Protein AF-A0AA41NJP8-F1 (afdb_monomer_lite)

Foldseek 3Di:
DLVQCVDPPPVSVVVVVVVLVVLVPDPCSCVVCVVVCVVNVVSVVVVPDDDPVVVVVVVVPPDDPPCPDDPDDDDDVVVVVVVVVVVVVVVVVVD

InterPro domains:
  IPR011989 Armadillo-like helical [G3DSA:1.25.10.10] (1-82)
  IPR016024 Armadillo-type fold [SSF48371] (1-65)

pLDDT: mean 74.57, std 17.21, range [37.06, 92.19]

Sequence (95 aa):
MLQRTQDQDENAALEACELWHTLAEQSICKDMLMMHLPKLIPVLVKNMKYLDTDMVLLKGDVEEPEVIPDCEQGGPRSTAVHKMLVYLSEKRKRQ

Organism: Sciurus carolinensis (NCBI:txid30640)

Radius of gyration: 19.11 Å; chains: 1; bounding box: 42×46×32 Å

Structure (mmCIF, N/CA/C/O backbone):
data_AF-A0AA41NJP8-F1
#
_entry.id   AF-A0AA41NJP8-F1
#
loop_
_atom_site.group_PDB
_atom_site.id
_atom_site.type_symbol
_atom_site.label_atom_id
_atom_site.label_alt_id
_atom_site.label_comp_id
_atom_site.label_asym_id
_atom_site.label_entity_id
_atom_site.label_seq_id
_atom_site.pdbx_PDB_ins_code
_atom_site.Cartn_x
_atom_site.Cartn_y
_atom_site.Cartn_z
_atom_site.occupancy
_atom_site.B_iso_or_equiv
_atom_site.auth_seq_id
_atom_site.auth_comp_id
_atom_site.auth_asym_id
_atom_site.auth_atom_id
_atom_site.pdbx_PDB_model_num
ATOM 1 N N . MET A 1 1 ? -6.391 9.085 -0.590 1.00 82.56 1 MET A N 1
ATOM 2 C CA . MET A 1 1 ? -5.177 8.307 -0.254 1.00 82.56 1 MET A CA 1
ATOM 3 C C . MET A 1 1 ? -5.114 6.968 -0.975 1.00 82.56 1 MET A C 1
ATOM 5 O O . MET A 1 1 ? -4.171 6.785 -1.721 1.00 82.56 1 MET A O 1
ATOM 9 N N . LEU A 1 2 ? -6.130 6.094 -0.913 1.00 83.44 2 LEU A N 1
ATOM 10 C CA . LEU A 1 2 ? -6.099 4.800 -1.634 1.00 83.44 2 LEU A CA 1
ATOM 11 C C . LEU A 1 2 ? -5.884 4.913 -3.160 1.00 83.44 2 LEU A C 1
ATOM 13 O O . LEU A 1 2 ? -5.251 4.054 -3.765 1.00 83.44 2 LEU A O 1
ATOM 17 N N . GLN A 1 3 ? -6.401 5.973 -3.786 1.00 85.62 3 GLN A N 1
ATOM 18 C CA . GLN A 1 3 ? -6.131 6.265 -5.200 1.00 85.62 3 GLN A CA 1
ATOM 19 C C . GLN A 1 3 ? -4.696 6.751 -5.451 1.00 85.62 3 GLN A C 1
ATOM 21 O O . GLN A 1 3 ? -4.167 6.503 -6.521 1.00 85.62 3 GLN A O 1
ATOM 26 N N . ARG A 1 4 ? -4.070 7.423 -4.474 1.00 88.75 4 ARG A N 1
ATOM 27 C CA . ARG A 1 4 ? -2.688 7.920 -4.582 1.00 88.75 4 ARG A CA 1
ATOM 28 C C . ARG A 1 4 ? -1.669 6.799 -4.425 1.00 88.75 4 ARG A C 1
ATOM 30 O O . ARG A 1 4 ? -0.677 6.791 -5.122 1.00 88.75 4 ARG A O 1
ATOM 37 N N . THR A 1 5 ? -1.975 5.769 -3.638 1.00 88.44 5 THR A N 1
ATOM 38 C CA . THR A 1 5 ? -1.173 4.528 -3.586 1.00 88.44 5 THR A CA 1
ATOM 39 C C . THR A 1 5 ? -1.190 3.744 -4.912 1.00 88.44 5 THR A C 1
ATOM 41 O O . THR A 1 5 ? -0.514 2.733 -5.048 1.00 88.44 5 THR A O 1
ATOM 44 N N . GLN A 1 6 ? -1.993 4.174 -5.887 1.00 88.56 6 GLN A N 1
ATOM 45 C CA . GLN A 1 6 ? -2.071 3.604 -7.233 1.00 88.56 6 GLN A CA 1
ATOM 46 C C . GLN A 1 6 ? -1.683 4.630 -8.305 1.00 88.56 6 GLN A C 1
ATOM 48 O O . GLN A 1 6 ? -2.052 4.452 -9.467 1.00 88.56 6 GLN A O 1
ATOM 53 N N . ASP A 1 7 ? -1.019 5.721 -7.912 1.00 91.88 7 ASP A N 1
ATOM 54 C CA . ASP A 1 7 ? -0.528 6.710 -8.863 1.00 91.88 7 ASP A CA 1
ATOM 55 C C . ASP A 1 7 ? 0.500 6.076 -9.813 1.00 91.88 7 ASP A C 1
ATOM 57 O O . ASP A 1 7 ? 1.131 5.069 -9.486 1.00 91.88 7 ASP A O 1
ATOM 61 N N . GLN A 1 8 ? 0.609 6.627 -11.021 1.00 87.94 8 GLN A N 1
ATOM 62 C CA . GLN A 1 8 ? 1.600 6.174 -11.998 1.00 87.94 8 GLN A CA 1
ATOM 63 C C . GLN A 1 8 ? 2.995 6.684 -11.643 1.00 87.94 8 GLN A C 1
ATOM 65 O O . GLN A 1 8 ? 3.980 6.059 -12.025 1.00 87.94 8 GLN A O 1
ATOM 70 N N . ASP A 1 9 ? 3.069 7.808 -10.928 1.00 89.62 9 ASP A N 1
ATOM 71 C CA . ASP A 1 9 ? 4.311 8.293 -10.347 1.00 89.62 9 ASP A CA 1
ATOM 72 C C . ASP A 1 9 ? 4.662 7.457 -9.108 1.00 89.62 9 ASP A C 1
ATOM 74 O O . ASP A 1 9 ? 3.972 7.503 -8.085 1.00 89.62 9 ASP A O 1
ATOM 78 N N . GLU A 1 10 ? 5.743 6.685 -9.214 1.00 85.19 10 GLU A N 1
ATOM 79 C CA . GLU A 1 10 ? 6.235 5.805 -8.154 1.00 85.19 10 GLU A CA 1
ATOM 80 C C . GLU A 1 10 ? 6.559 6.567 -6.867 1.00 85.19 10 GLU A C 1
ATOM 82 O O . GLU A 1 10 ? 6.257 6.070 -5.782 1.00 85.19 10 GLU A O 1
ATOM 87 N N . ASN A 1 11 ? 7.089 7.791 -6.963 1.00 87.31 11 ASN A N 1
ATOM 88 C CA . ASN A 1 11 ? 7.397 8.604 -5.786 1.00 87.31 11 ASN A CA 1
ATOM 89 C C . ASN A 1 11 ? 6.109 9.023 -5.072 1.00 87.31 11 ASN A C 1
ATOM 91 O O . ASN A 1 11 ? 5.987 8.863 -3.858 1.00 87.31 11 ASN A O 1
ATOM 95 N N . ALA A 1 12 ? 5.105 9.474 -5.828 1.00 89.06 12 ALA A N 1
ATOM 96 C CA . ALA A 1 12 ? 3.803 9.832 -5.269 1.00 89.06 12 ALA A CA 1
ATOM 97 C C . ALA A 1 12 ? 3.075 8.612 -4.670 1.00 89.06 12 ALA A C 1
ATOM 99 O O . ALA A 1 12 ? 2.414 8.717 -3.630 1.00 89.06 12 ALA A O 1
ATOM 100 N N . ALA A 1 13 ? 3.197 7.441 -5.304 1.00 89.75 13 ALA A N 1
ATOM 101 C CA . ALA A 1 13 ? 2.641 6.194 -4.795 1.00 89.75 13 ALA A CA 1
ATOM 102 C C . ALA A 1 13 ? 3.341 5.726 -3.510 1.00 89.75 13 ALA A C 1
ATOM 104 O O . ALA A 1 13 ? 2.661 5.238 -2.600 1.00 89.75 13 ALA A O 1
ATOM 105 N N . LEU A 1 14 ? 4.663 5.910 -3.417 1.00 89.19 14 LEU A N 1
ATOM 106 C CA . LEU A 1 14 ? 5.473 5.591 -2.244 1.00 89.19 14 LEU A CA 1
ATOM 107 C C . LEU A 1 14 ? 5.132 6.501 -1.061 1.00 89.19 14 LEU A C 1
ATOM 109 O O . LEU A 1 14 ? 4.799 5.985 0.004 1.00 89.19 14 LEU A O 1
ATOM 113 N N . GLU A 1 15 ? 5.088 7.820 -1.260 1.00 90.69 15 GLU A N 1
ATOM 114 C CA . GLU A 1 15 ? 4.660 8.781 -0.230 1.00 90.69 15 GLU A CA 1
ATOM 115 C C . GLU A 1 15 ? 3.245 8.459 0.281 1.00 90.69 15 GLU A C 1
ATOM 117 O O . GLU A 1 15 ? 2.958 8.463 1.479 1.00 90.69 15 GLU A O 1
ATOM 122 N N . ALA A 1 16 ? 2.332 8.093 -0.624 1.00 90.69 16 ALA A N 1
ATOM 123 C CA . ALA A 1 16 ? 0.996 7.659 -0.236 1.00 90.69 16 ALA A CA 1
ATOM 124 C C . ALA A 1 16 ? 0.991 6.316 0.517 1.00 90.69 16 ALA A C 1
ATOM 126 O O . ALA A 1 16 ? 0.036 6.037 1.246 1.00 90.69 16 ALA A O 1
ATOM 127 N N . CYS A 1 17 ? 2.007 5.471 0.322 1.00 90.81 17 CYS A N 1
ATOM 128 C CA . CYS A 1 17 ? 2.175 4.208 1.031 1.00 90.81 17 CYS A CA 1
ATOM 129 C C . CYS A 1 17 ? 2.667 4.426 2.469 1.00 90.81 17 CYS A C 1
ATOM 131 O O . CYS A 1 17 ? 2.189 3.755 3.386 1.00 90.81 17 CYS A O 1
ATOM 133 N N . GLU A 1 18 ? 3.536 5.415 2.686 1.00 90.25 18 GLU A N 1
ATOM 134 C CA . GLU A 1 18 ? 4.027 5.790 4.016 1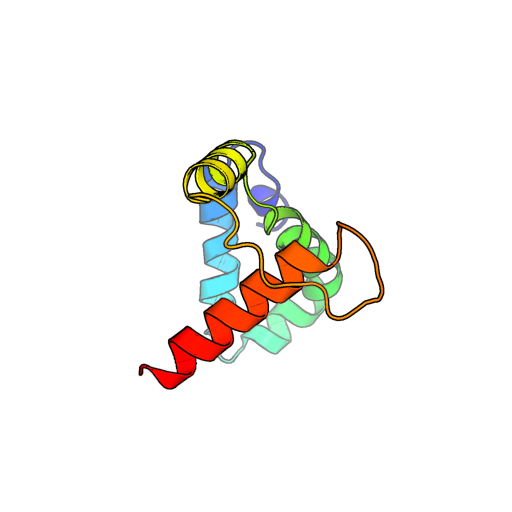.00 90.25 18 GLU A CA 1
ATOM 135 C C . GLU A 1 18 ? 2.890 6.167 4.967 1.00 90.25 18 GLU A C 1
ATOM 137 O O . GLU A 1 18 ? 2.917 5.785 6.134 1.00 90.25 18 GLU A O 1
ATOM 142 N N . LEU A 1 19 ? 1.820 6.796 4.468 1.00 90.88 19 LEU A N 1
ATOM 143 C CA . LEU A 1 19 ? 0.638 7.063 5.291 1.00 90.88 19 LEU A CA 1
ATOM 144 C C . LEU A 1 19 ? 0.068 5.782 5.916 1.00 90.88 19 LEU A C 1
ATOM 146 O 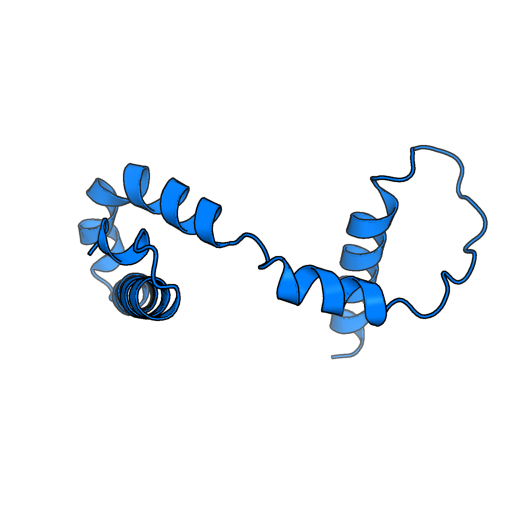O . LEU A 1 19 ? -0.306 5.781 7.089 1.00 90.88 19 LEU A O 1
ATOM 150 N N . TRP A 1 20 ? -0.044 4.699 5.141 1.00 89.94 20 TRP A N 1
ATOM 151 C CA . TRP A 1 20 ? -0.579 3.434 5.650 1.00 89.94 20 TRP A CA 1
ATOM 152 C C . TRP A 1 20 ? 0.349 2.816 6.689 1.00 89.94 20 TRP A C 1
ATOM 154 O O . TRP A 1 20 ? -0.136 2.192 7.631 1.00 89.94 20 TRP A O 1
ATOM 164 N N . HIS A 1 21 ? 1.657 3.031 6.544 1.00 88.56 21 HIS A N 1
ATOM 165 C CA . HIS A 1 21 ? 2.652 2.624 7.523 1.00 88.56 21 HIS A CA 1
ATOM 166 C C . HIS A 1 21 ? 2.510 3.415 8.831 1.00 88.56 21 HIS A C 1
ATOM 168 O O . HIS A 1 21 ? 2.288 2.812 9.876 1.00 88.56 21 HIS A O 1
ATOM 174 N N . THR A 1 22 ? 2.503 4.749 8.777 1.00 91.12 22 THR A N 1
ATOM 175 C CA . THR A 1 22 ? 2.327 5.605 9.963 1.00 91.12 22 THR A CA 1
ATOM 176 C C . THR A 1 22 ? 0.983 5.368 10.653 1.00 91.12 22 THR A C 1
ATOM 178 O O . THR A 1 22 ? 0.891 5.380 11.881 1.00 91.12 22 THR A O 1
ATOM 181 N N . LEU A 1 23 ? -0.080 5.122 9.881 1.00 90.12 23 LEU A N 1
ATOM 182 C CA . LEU A 1 23 ? -1.391 4.790 10.433 1.00 90.12 23 LEU A CA 1
ATOM 183 C C . LEU A 1 23 ? -1.375 3.431 11.139 1.00 90.12 23 LEU A C 1
ATOM 185 O O . LEU A 1 23 ? -2.065 3.283 12.144 1.00 90.12 23 LEU A O 1
ATOM 189 N N . ALA A 1 24 ? -0.583 2.467 10.655 1.00 89.81 24 ALA A N 1
ATOM 190 C CA . ALA A 1 24 ? -0.458 1.146 11.262 1.00 89.81 24 ALA A CA 1
ATOM 191 C C . ALA A 1 24 ? 0.170 1.170 12.663 1.00 89.81 24 ALA A C 1
ATOM 193 O O . ALA A 1 24 ? -0.123 0.290 13.471 1.00 89.81 24 ALA A O 1
ATOM 194 N N . GLU A 1 25 ? 0.977 2.186 12.966 1.00 92.06 25 GLU A N 1
ATOM 195 C CA . GLU A 1 25 ? 1.619 2.382 14.272 1.00 92.06 25 GLU A CA 1
ATOM 196 C C . GLU A 1 25 ? 0.671 2.967 15.330 1.00 92.06 25 GLU A C 1
ATOM 198 O O . GLU A 1 25 ? 0.952 2.909 16.527 1.00 92.06 25 GLU A O 1
ATOM 203 N N . GLN A 1 26 ? -0.469 3.527 14.915 1.00 92.00 26 GLN A N 1
ATOM 204 C CA . GLN A 1 26 ? -1.434 4.120 15.837 1.00 92.00 26 GLN A CA 1
ATOM 205 C C . GLN A 1 26 ? -2.295 3.041 16.501 1.00 92.00 26 GLN A C 1
ATOM 207 O O . GLN A 1 26 ? -2.772 2.110 15.854 1.00 92.00 26 GLN A O 1
ATOM 212 N N . SER A 1 27 ? -2.607 3.203 17.788 1.00 88.12 27 SER A N 1
ATOM 213 C CA . SER A 1 27 ? -3.450 2.252 18.533 1.00 88.12 27 SER A CA 1
ATOM 214 C C . SER A 1 27 ? -4.875 2.111 17.968 1.00 88.12 27 SER A C 1
ATOM 216 O O . SER A 1 27 ? -5.479 1.048 18.087 1.00 88.12 27 SER A O 1
ATOM 218 N N . ILE A 1 28 ? -5.389 3.151 17.297 1.00 89.19 28 ILE A N 1
ATOM 219 C CA . ILE A 1 28 ? -6.712 3.176 16.641 1.00 89.19 28 ILE A CA 1
ATOM 220 C C . ILE A 1 28 ? -6.719 2.555 15.231 1.00 89.19 28 ILE A C 1
ATOM 222 O O . ILE A 1 28 ? -7.772 2.428 14.604 1.00 89.19 28 ILE A O 1
ATOM 226 N N . CYS A 1 29 ? -5.550 2.158 14.717 1.00 89.19 29 CYS A N 1
ATOM 227 C CA . CYS A 1 29 ? -5.354 1.630 13.367 1.00 89.19 29 CYS A CA 1
ATOM 228 C C . CYS A 1 29 ? -6.416 0.604 12.969 1.00 89.19 29 CYS A C 1
ATOM 230 O O . CYS A 1 29 ? -7.033 0.712 11.909 1.00 89.19 29 CYS A O 1
ATOM 232 N N . LYS A 1 30 ? -6.640 -0.384 13.841 1.00 85.50 30 LYS A N 1
ATOM 233 C CA . LYS A 1 30 ? -7.519 -1.518 13.562 1.00 85.50 30 LYS A CA 1
ATOM 234 C C . LYS A 1 30 ? -8.938 -1.062 13.243 1.00 85.50 30 LYS A C 1
ATOM 236 O O . LYS A 1 30 ? -9.510 -1.545 12.272 1.00 85.50 30 LYS A O 1
ATOM 241 N N . ASP A 1 31 ? -9.469 -0.113 14.005 1.00 88.25 31 ASP A N 1
ATOM 242 C CA . ASP A 1 31 ? -10.840 0.370 13.842 1.00 88.25 31 ASP A CA 1
ATOM 243 C C . ASP A 1 31 ? -10.978 1.256 12.597 1.00 88.25 31 ASP A C 1
ATOM 245 O O . ASP A 1 31 ? -11.955 1.144 11.857 1.00 88.25 31 ASP A O 1
ATOM 249 N N . MET A 1 32 ? -9.964 2.079 12.302 1.00 86.12 32 MET A N 1
ATOM 250 C CA . MET A 1 32 ? -9.953 2.932 11.109 1.00 86.12 32 MET A CA 1
ATOM 251 C C . MET A 1 32 ? -9.739 2.150 9.807 1.00 86.12 32 MET A C 1
ATOM 253 O O . MET A 1 32 ? -10.370 2.448 8.792 1.00 86.12 32 MET A O 1
ATOM 257 N N . LEU A 1 33 ? -8.857 1.149 9.807 1.00 85.94 33 LEU A N 1
ATOM 258 C CA . LEU A 1 33 ? -8.494 0.405 8.602 1.00 85.94 33 LEU A CA 1
ATOM 259 C C . LEU A 1 33 ? -9.422 -0.771 8.307 1.00 85.94 33 LEU A C 1
ATOM 261 O O . LEU A 1 33 ? -9.460 -1.201 7.156 1.00 85.94 33 LEU A O 1
ATOM 265 N N . MET A 1 34 ? -10.205 -1.272 9.269 1.00 88.31 34 MET A N 1
ATOM 266 C CA . MET A 1 34 ? -11.058 -2.456 9.074 1.00 88.31 34 MET A CA 1
ATOM 267 C C . MET A 1 34 ? -11.956 -2.357 7.831 1.00 88.31 34 MET A C 1
ATOM 269 O O . MET A 1 34 ? -12.045 -3.302 7.050 1.00 88.31 34 MET A O 1
ATOM 273 N N . MET A 1 35 ? -12.567 -1.192 7.599 1.00 87.88 35 MET A N 1
ATOM 274 C CA . MET A 1 35 ? -13.449 -0.960 6.446 1.00 87.88 35 MET A CA 1
ATOM 275 C C . MET A 1 35 ? -12.694 -0.804 5.116 1.00 87.88 35 MET A C 1
ATOM 277 O O . MET A 1 35 ? -13.274 -0.972 4.041 1.00 87.88 35 MET A O 1
ATOM 281 N N . HIS A 1 36 ? -11.402 -0.479 5.168 1.00 88.44 36 HIS A N 1
ATOM 282 C CA . HIS A 1 36 ? -10.572 -0.201 3.997 1.00 88.44 36 HIS A CA 1
ATOM 283 C C . HIS A 1 36 ? -9.639 -1.361 3.630 1.00 88.44 36 HIS A C 1
ATOM 285 O O . HIS A 1 36 ? -9.264 -1.472 2.462 1.00 88.44 36 HIS A O 1
ATOM 291 N N . LEU A 1 37 ? -9.334 -2.265 4.567 1.00 88.31 37 LEU A N 1
ATOM 292 C CA . LEU A 1 37 ? -8.469 -3.435 4.377 1.00 88.31 37 LEU A CA 1
ATOM 293 C C . LEU A 1 37 ? -8.824 -4.281 3.144 1.00 88.31 37 LEU A C 1
ATOM 295 O O . LEU A 1 37 ? -7.907 -4.573 2.375 1.00 88.31 37 LEU A O 1
ATOM 299 N N . PRO A 1 38 ? -10.102 -4.612 2.858 1.00 91.81 38 PRO A N 1
ATOM 300 C CA . PRO A 1 38 ? -10.439 -5.419 1.682 1.00 91.81 38 PRO A CA 1
ATOM 301 C C . PRO A 1 38 ? -10.023 -4.778 0.350 1.00 91.81 38 PRO A C 1
ATOM 303 O O . PRO A 1 38 ? -9.773 -5.478 -0.626 1.00 91.81 38 PRO A O 1
ATOM 306 N N . LYS A 1 39 ? -9.946 -3.442 0.304 1.00 90.56 39 LYS A N 1
ATOM 307 C CA . LYS A 1 39 ? -9.523 -2.677 -0.878 1.00 90.56 39 LYS A CA 1
ATOM 308 C C . LYS A 1 39 ? -8.039 -2.315 -0.840 1.00 90.56 39 LYS A C 1
ATOM 310 O O . LYS A 1 39 ? -7.427 -2.182 -1.892 1.00 90.56 39 LYS A O 1
ATOM 315 N N . LEU A 1 40 ? -7.471 -2.152 0.354 1.00 90.56 40 LEU A N 1
ATOM 316 C CA . LEU A 1 40 ? -6.078 -1.769 0.556 1.00 90.56 40 LEU A CA 1
ATOM 317 C C . LEU A 1 40 ? -5.119 -2.949 0.351 1.00 90.56 40 LEU A C 1
ATOM 319 O O . LEU A 1 40 ? -4.104 -2.786 -0.317 1.00 90.56 40 LEU A O 1
ATOM 323 N N . ILE A 1 41 ? -5.453 -4.143 0.855 1.00 91.00 41 ILE A N 1
ATOM 324 C CA . ILE A 1 41 ? -4.590 -5.333 0.752 1.00 91.00 41 ILE A CA 1
ATOM 325 C C . ILE A 1 41 ? -4.223 -5.655 -0.708 1.00 91.00 41 ILE A C 1
ATOM 327 O O . ILE A 1 41 ? -3.032 -5.786 -0.987 1.00 91.00 41 ILE A O 1
ATOM 331 N N . PRO A 1 42 ? -5.170 -5.735 -1.669 1.00 92.19 42 PRO A N 1
ATOM 332 C CA . PRO A 1 42 ? -4.821 -6.039 -3.058 1.00 92.19 42 PRO A CA 1
ATOM 333 C C . PRO A 1 42 ? -3.910 -4.984 -3.694 1.00 92.19 42 PRO A C 1
ATOM 335 O O . PRO A 1 42 ? -3.063 -5.323 -4.517 1.00 92.19 42 PRO A O 1
ATOM 338 N N . VAL A 1 43 ? -4.072 -3.713 -3.309 1.00 90.69 43 VAL A N 1
ATOM 339 C CA . VAL A 1 43 ? -3.246 -2.600 -3.799 1.00 90.69 43 VAL A CA 1
ATOM 340 C C . VAL A 1 43 ? -1.820 -2.722 -3.272 1.00 90.69 43 VAL A C 1
ATOM 342 O O . VAL A 1 43 ? -0.882 -2.690 -4.063 1.00 90.69 43 VAL A O 1
ATOM 345 N N . LEU A 1 44 ? -1.652 -2.936 -1.964 1.00 90.25 44 LEU A N 1
ATOM 346 C CA . LEU A 1 44 ? -0.329 -3.103 -1.360 1.00 90.25 44 LEU A CA 1
ATOM 347 C C . LEU A 1 44 ? 0.393 -4.322 -1.944 1.00 90.25 44 LEU A C 1
ATOM 349 O O . LEU A 1 44 ? 1.525 -4.199 -2.391 1.00 90.25 44 LEU A O 1
ATOM 353 N N . VAL A 1 45 ? -0.281 -5.473 -2.043 1.00 89.19 45 VAL A N 1
ATOM 354 C CA . VAL A 1 45 ? 0.311 -6.699 -2.609 1.00 89.19 45 VAL A CA 1
ATOM 355 C C . VAL A 1 45 ? 0.699 -6.517 -4.080 1.00 89.19 45 VAL A C 1
ATOM 357 O O . VAL A 1 45 ? 1.738 -7.017 -4.506 1.00 89.19 45 VAL A O 1
ATOM 360 N N . LYS A 1 46 ? -0.096 -5.783 -4.869 1.00 87.12 46 LYS A N 1
ATOM 361 C CA . LYS A 1 46 ? 0.246 -5.462 -6.263 1.00 87.12 46 LYS A CA 1
ATOM 362 C C . LYS A 1 46 ? 1.544 -4.652 -6.355 1.00 87.12 46 LYS A C 1
ATOM 364 O O . LYS A 1 46 ? 2.334 -4.917 -7.259 1.00 87.12 46 LYS A O 1
ATOM 369 N N . ASN A 1 47 ? 1.746 -3.712 -5.435 1.00 84.56 47 ASN A N 1
ATOM 370 C CA . ASN A 1 47 ? 2.906 -2.821 -5.407 1.00 84.56 47 ASN A CA 1
ATOM 371 C C . ASN A 1 47 ? 4.161 -3.472 -4.798 1.00 84.56 47 ASN A C 1
ATOM 373 O O . ASN A 1 47 ? 5.235 -2.897 -4.880 1.00 84.56 47 ASN A O 1
ATOM 377 N N . MET A 1 48 ? 4.062 -4.680 -4.232 1.00 86.19 48 MET A N 1
ATOM 378 C CA . MET A 1 48 ? 5.215 -5.440 -3.718 1.00 86.19 48 MET A CA 1
ATOM 379 C C . MET A 1 48 ? 5.965 -6.234 -4.803 1.00 86.19 48 MET A C 1
ATOM 381 O O . MET A 1 48 ? 6.788 -7.095 -4.489 1.00 86.19 48 MET A O 1
ATOM 385 N N . LYS A 1 49 ? 5.669 -6.000 -6.084 1.00 83.50 49 LYS A N 1
ATOM 386 C CA . LYS A 1 49 ? 6.449 -6.575 -7.183 1.00 83.50 49 LYS A CA 1
ATOM 387 C C . LYS A 1 49 ? 7.769 -5.824 -7.303 1.00 83.50 49 LYS A C 1
ATOM 389 O O . LYS A 1 49 ? 7.775 -4.601 -7.257 1.00 83.50 49 LYS A O 1
ATOM 394 N N . TYR A 1 50 ? 8.856 -6.564 -7.498 1.00 80.88 50 TYR A N 1
ATOM 395 C CA . TYR A 1 50 ? 10.132 -5.957 -7.865 1.00 80.88 50 TYR A CA 1
ATOM 396 C C . TYR A 1 50 ? 9.981 -5.157 -9.156 1.00 80.88 50 TYR A C 1
ATOM 398 O O . TYR A 1 50 ? 9.295 -5.603 -10.081 1.00 80.88 50 TYR A O 1
ATOM 406 N N . LEU A 1 51 ? 10.641 -4.002 -9.209 1.00 78.81 51 LEU A N 1
ATOM 407 C CA . LEU A 1 51 ? 10.781 -3.239 -10.439 1.00 78.81 51 LEU A CA 1
ATOM 408 C C . LEU A 1 51 ? 11.658 -4.024 -11.421 1.00 78.81 51 LEU A C 1
ATOM 410 O O . LEU A 1 51 ? 12.559 -4.767 -11.019 1.00 78.81 51 LEU A O 1
ATOM 414 N N . ASP A 1 52 ? 11.421 -3.848 -12.720 1.00 77.38 52 ASP A N 1
ATOM 415 C CA . ASP A 1 52 ? 12.200 -4.533 -13.759 1.00 77.38 52 ASP A CA 1
ATOM 416 C C . ASP A 1 52 ? 13.701 -4.190 -13.665 1.00 77.38 52 ASP A C 1
ATOM 418 O O . ASP A 1 52 ? 14.555 -5.035 -13.938 1.00 77.38 52 ASP A O 1
ATOM 422 N N . THR A 1 53 ? 14.032 -2.978 -13.208 1.00 74.25 53 THR A N 1
ATOM 423 C CA . THR A 1 53 ? 15.403 -2.539 -12.902 1.00 74.25 53 THR A CA 1
ATOM 424 C C . THR A 1 53 ? 16.038 -3.359 -11.782 1.00 74.25 53 THR A C 1
ATOM 426 O O . THR A 1 53 ? 17.180 -3.806 -11.906 1.00 74.25 53 THR A O 1
ATOM 429 N N . ASP A 1 54 ? 15.284 -3.626 -10.719 1.00 75.06 54 ASP A N 1
ATOM 430 C CA . ASP A 1 54 ? 15.756 -4.380 -9.556 1.00 75.06 54 ASP A CA 1
ATOM 431 C C . ASP A 1 54 ? 15.926 -5.863 -9.901 1.00 75.06 54 ASP A C 1
ATOM 433 O O . ASP A 1 54 ? 16.833 -6.537 -9.410 1.00 75.06 54 ASP A O 1
ATOM 437 N N . MET A 1 55 ? 15.100 -6.378 -10.818 1.00 73.56 55 MET A N 1
ATOM 438 C CA . MET A 1 55 ? 15.228 -7.737 -11.341 1.00 73.56 55 MET A CA 1
ATOM 439 C C . MET A 1 55 ? 16.527 -7.967 -12.122 1.00 73.56 55 MET A C 1
ATOM 441 O O . MET A 1 55 ? 17.040 -9.088 -12.123 1.00 73.56 55 MET A O 1
ATOM 445 N N . VAL A 1 56 ? 17.055 -6.948 -12.808 1.00 71.19 56 VAL A N 1
ATOM 446 C CA . VAL A 1 56 ? 18.342 -7.041 -13.519 1.00 71.19 56 VAL A CA 1
ATOM 447 C C . VAL A 1 56 ? 19.495 -7.111 -12.521 1.00 71.19 56 VAL A C 1
ATOM 449 O O . VAL A 1 56 ? 20.375 -7.957 -12.679 1.00 71.19 56 VAL A O 1
ATOM 452 N N . LEU A 1 57 ? 19.450 -6.299 -11.461 1.00 67.12 57 LEU A N 1
ATOM 453 C CA . LEU A 1 57 ? 20.441 -6.331 -10.383 1.00 67.12 57 LEU A CA 1
ATOM 454 C C . LEU A 1 57 ? 20.491 -7.716 -9.715 1.00 67.12 57 LEU A C 1
ATOM 456 O O . LEU A 1 57 ? 21.558 -8.301 -9.563 1.00 67.12 57 LEU A O 1
ATOM 460 N N . LEU A 1 58 ? 19.319 -8.291 -9.427 1.00 66.94 58 LEU A N 1
ATOM 461 C CA . LEU A 1 58 ? 19.180 -9.632 -8.848 1.00 66.94 58 LEU A CA 1
ATOM 462 C C . LEU A 1 58 ? 19.730 -10.757 -9.742 1.00 66.94 58 LEU A C 1
ATOM 464 O O . LEU A 1 58 ? 20.032 -11.837 -9.242 1.00 66.94 58 LEU A O 1
ATOM 468 N N . LYS A 1 59 ? 19.839 -10.539 -11.058 1.00 62.41 59 LYS A N 1
ATOM 469 C CA . LYS A 1 59 ? 20.426 -11.506 -12.002 1.00 62.41 59 LYS A CA 1
ATOM 470 C C . LYS A 1 59 ? 21.933 -11.333 -12.181 1.00 62.41 59 LYS A C 1
ATOM 472 O O . LYS A 1 59 ? 22.591 -12.310 -12.518 1.00 62.41 59 LYS A O 1
ATOM 477 N N . GLY A 1 60 ? 22.457 -10.121 -11.997 1.00 53.47 60 GLY A N 1
ATOM 478 C CA . GLY A 1 60 ? 23.881 -9.809 -12.157 1.00 53.47 60 GLY A CA 1
ATOM 479 C C . GLY A 1 60 ? 24.760 -10.278 -10.996 1.00 53.47 60 GLY A C 1
ATOM 480 O O . GLY A 1 60 ? 25.942 -10.507 -11.206 1.00 53.47 60 GLY A O 1
ATOM 481 N N . ASP A 1 61 ? 24.177 -10.470 -9.810 1.00 51.94 61 ASP A N 1
ATOM 482 C CA . ASP A 1 61 ? 24.874 -10.912 -8.587 1.00 51.94 61 ASP A CA 1
ATOM 483 C C . ASP A 1 61 ? 24.864 -12.447 -8.405 1.00 51.94 61 ASP A C 1
ATOM 485 O O . ASP A 1 61 ? 25.228 -12.980 -7.358 1.00 51.94 61 ASP A O 1
ATOM 489 N N . VAL A 1 62 ? 24.415 -13.185 -9.428 1.00 52.31 62 VAL A N 1
ATOM 490 C CA . VAL A 1 62 ? 24.561 -14.643 -9.498 1.00 52.31 62 VAL A CA 1
ATOM 491 C C . VAL A 1 62 ? 25.867 -14.937 -10.231 1.00 52.31 62 VAL A C 1
ATOM 493 O O . VAL A 1 62 ? 25.863 -15.328 -11.399 1.00 52.31 62 VAL A O 1
ATOM 496 N N . GLU A 1 63 ? 26.996 -14.735 -9.546 1.00 49.12 63 GLU A N 1
ATOM 497 C CA . GLU A 1 63 ? 28.198 -15.496 -9.889 1.00 49.12 63 GLU A CA 1
ATOM 498 C C . GLU A 1 63 ? 27.845 -16.993 -9.823 1.00 49.12 63 GLU A C 1
ATOM 500 O O . GLU A 1 63 ? 26.991 -17.414 -9.040 1.00 49.12 63 GLU A O 1
ATOM 505 N N . GLU A 1 64 ? 28.415 -17.745 -10.759 1.00 43.50 64 GLU A N 1
ATOM 506 C CA . GLU A 1 64 ? 28.041 -19.085 -11.220 1.00 43.50 64 GLU A CA 1
ATOM 507 C C . GLU A 1 64 ? 27.342 -20.001 -10.195 1.00 43.50 64 GLU A C 1
ATOM 509 O O . GLU A 1 64 ? 27.748 -20.093 -9.035 1.00 43.50 64 GLU A O 1
ATOM 514 N N . PRO A 1 65 ? 26.313 -20.768 -10.614 1.00 43.66 65 PRO A N 1
ATOM 515 C CA . PRO A 1 65 ? 25.734 -21.773 -9.743 1.00 43.66 65 PRO A CA 1
ATOM 516 C C . PRO A 1 65 ? 26.815 -22.804 -9.409 1.00 43.66 65 PRO A C 1
ATOM 518 O O . PRO A 1 65 ? 27.134 -23.646 -10.246 1.00 43.66 65 PRO A O 1
ATOM 521 N N . GLU A 1 66 ? 27.329 -22.780 -8.175 1.00 44.59 66 GLU A N 1
ATOM 522 C CA . GLU A 1 66 ? 27.965 -23.958 -7.597 1.00 44.59 66 GLU A CA 1
ATOM 523 C C . GLU A 1 66 ? 26.990 -25.117 -7.810 1.00 44.59 66 GLU A C 1
ATOM 525 O O . GLU A 1 66 ? 25.845 -25.112 -7.337 1.00 44.59 66 GLU A O 1
ATOM 530 N N . VAL A 1 67 ? 27.415 -26.048 -8.658 1.00 45.50 67 VAL A N 1
ATOM 531 C CA . VAL A 1 67 ? 26.649 -27.212 -9.073 1.00 45.50 67 VAL A CA 1
ATOM 532 C C . VAL A 1 67 ? 26.559 -28.119 -7.854 1.00 45.50 67 VAL A C 1
ATOM 534 O O . VAL A 1 67 ? 27.406 -28.976 -7.632 1.00 45.50 67 VAL A O 1
ATOM 537 N N . ILE A 1 68 ? 25.556 -27.882 -7.012 1.00 49.00 68 ILE A N 1
ATOM 538 C CA . ILE A 1 68 ? 25.161 -28.818 -5.965 1.00 49.00 68 ILE A CA 1
ATOM 539 C C . ILE A 1 68 ? 24.600 -30.039 -6.707 1.00 49.00 68 ILE A C 1
ATOM 541 O O . ILE A 1 68 ? 23.603 -29.879 -7.415 1.00 49.00 68 ILE A O 1
ATOM 545 N N . PRO A 1 69 ? 25.230 -31.225 -6.611 1.00 41.16 69 PRO A N 1
ATOM 546 C CA . PRO A 1 69 ? 24.761 -32.412 -7.309 1.00 41.16 69 PRO A CA 1
ATOM 547 C C . PRO A 1 69 ? 23.340 -32.743 -6.859 1.00 41.16 69 PRO A C 1
ATOM 549 O O . PRO A 1 69 ? 23.044 -32.744 -5.663 1.00 41.16 69 PRO A O 1
ATOM 552 N N . ASP A 1 70 ? 22.481 -32.978 -7.843 1.00 40.53 70 ASP A N 1
ATOM 553 C CA . ASP A 1 70 ? 21.041 -33.147 -7.711 1.00 40.53 70 ASP A CA 1
ATOM 554 C C . ASP A 1 70 ? 20.647 -34.172 -6.633 1.00 40.53 70 ASP A C 1
ATOM 556 O O . ASP A 1 70 ? 20.862 -35.375 -6.776 1.00 40.53 70 ASP A O 1
ATOM 560 N N . CYS A 1 71 ? 19.953 -33.708 -5.590 1.00 42.28 71 CYS A N 1
ATOM 561 C CA . CYS A 1 71 ? 18.933 -34.533 -4.954 1.00 42.28 71 CYS A CA 1
ATOM 562 C C . CYS A 1 71 ? 17.740 -34.540 -5.910 1.00 42.28 71 CYS A C 1
ATOM 564 O O . CYS 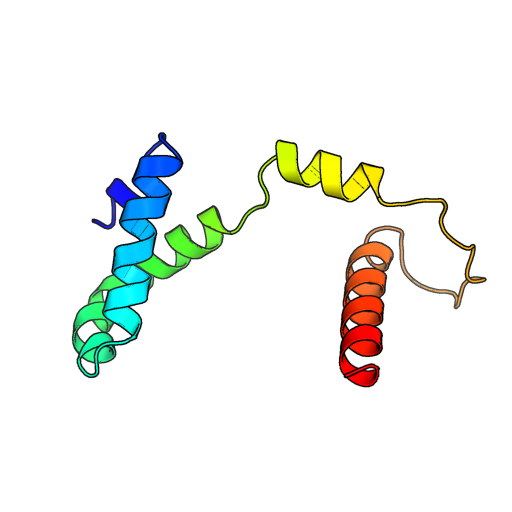A 1 71 ? 17.001 -33.562 -6.031 1.00 42.28 71 CYS A O 1
ATOM 566 N N . GLU A 1 72 ? 17.628 -35.635 -6.643 1.00 53.06 72 GLU A N 1
ATOM 567 C CA . GLU A 1 72 ? 16.644 -35.890 -7.679 1.00 53.06 72 GLU A CA 1
ATOM 568 C C . GLU A 1 72 ? 15.216 -35.631 -7.174 1.00 53.06 72 GLU A C 1
ATOM 570 O O . GLU A 1 72 ? 14.699 -36.404 -6.371 1.00 53.06 72 GLU A O 1
ATOM 575 N N . GLN A 1 73 ? 14.587 -34.547 -7.649 1.00 44.59 73 GLN A N 1
ATOM 576 C CA . GLN A 1 73 ? 13.178 -34.448 -8.080 1.00 44.59 73 GLN A CA 1
ATOM 577 C C . GLN A 1 73 ? 12.665 -32.996 -7.998 1.00 44.59 73 GLN A C 1
ATOM 579 O O . GLN A 1 73 ? 12.392 -32.471 -6.922 1.00 44.59 73 GLN A O 1
ATOM 584 N N . GLY A 1 74 ? 12.423 -32.377 -9.166 1.00 37.06 74 GLY A N 1
ATOM 585 C CA . GLY A 1 74 ? 11.377 -31.347 -9.292 1.00 37.06 74 GLY A CA 1
ATOM 586 C C . GLY A 1 74 ? 11.752 -29.943 -9.801 1.00 37.06 74 GLY A C 1
ATOM 587 O O . GLY A 1 74 ? 11.417 -28.962 -9.150 1.00 37.06 74 GLY A O 1
ATOM 588 N N . GLY A 1 75 ? 12.317 -29.829 -11.011 1.00 42.88 75 GLY A N 1
ATOM 589 C CA . GLY A 1 75 ? 12.101 -28.702 -11.946 1.00 42.88 75 GLY A CA 1
ATOM 590 C C . GLY A 1 75 ? 12.779 -27.329 -11.679 1.00 42.88 75 GLY A C 1
ATOM 591 O O . GLY A 1 75 ? 12.902 -26.877 -10.541 1.00 42.88 75 GLY A O 1
ATOM 592 N N . PRO A 1 76 ? 13.127 -26.564 -12.742 1.00 47.41 76 PRO A N 1
ATOM 593 C CA . PRO A 1 76 ? 13.976 -25.359 -12.670 1.00 47.41 76 PRO A CA 1
ATOM 594 C 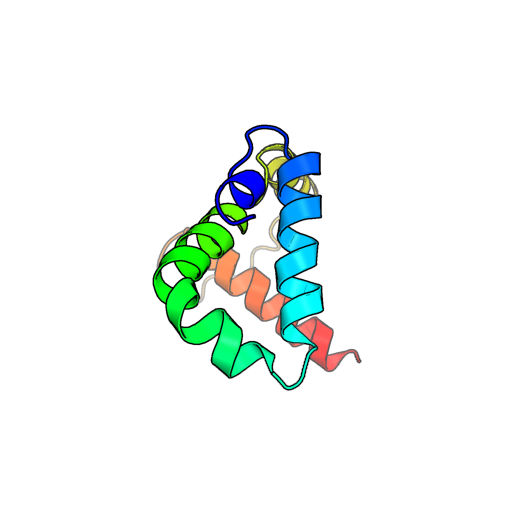C . PRO A 1 76 ? 13.304 -24.104 -12.077 1.00 47.41 76 PRO A C 1
ATOM 596 O O . PRO A 1 76 ? 13.895 -23.029 -12.070 1.00 47.41 76 PRO A O 1
ATOM 599 N N . ARG A 1 77 ? 12.060 -24.204 -11.590 1.00 46.16 77 ARG A N 1
ATOM 600 C CA . ARG A 1 77 ? 11.340 -23.090 -10.940 1.00 46.16 77 ARG A CA 1
ATOM 601 C C . ARG A 1 77 ? 11.380 -23.157 -9.411 1.00 46.16 77 ARG A C 1
ATOM 603 O O . ARG A 1 77 ? 11.133 -22.146 -8.763 1.00 46.16 77 ARG A O 1
ATOM 610 N N . SER A 1 78 ? 11.718 -24.317 -8.843 1.00 48.31 78 SER A N 1
ATOM 611 C CA . SER A 1 78 ? 11.800 -24.525 -7.390 1.00 48.31 78 SER A CA 1
ATOM 612 C C . SER A 1 78 ? 13.143 -24.059 -6.810 1.00 48.31 78 SER A C 1
ATOM 614 O O . SER A 1 78 ? 13.222 -23.576 -5.680 1.00 48.31 78 SER A O 1
ATOM 616 N N . THR A 1 79 ? 14.209 -24.107 -7.612 1.00 55.19 79 THR A N 1
ATOM 617 C CA . THR A 1 79 ? 15.583 -23.844 -7.169 1.00 55.19 79 THR A CA 1
ATOM 618 C C . THR A 1 79 ? 15.824 -22.407 -6.722 1.00 55.19 79 THR A C 1
ATOM 620 O O . THR A 1 79 ? 16.564 -22.212 -5.768 1.00 55.19 79 THR A O 1
ATOM 623 N N . ALA A 1 80 ? 15.206 -21.394 -7.337 1.00 57.47 80 ALA A N 1
ATOM 624 C CA . ALA A 1 80 ? 15.440 -19.996 -6.948 1.00 57.47 80 ALA A CA 1
ATOM 625 C C . ALA A 1 80 ? 14.845 -19.661 -5.568 1.00 57.47 80 ALA A C 1
ATOM 627 O O . ALA A 1 80 ? 15.522 -19.084 -4.718 1.00 57.47 80 ALA A O 1
ATOM 628 N N . VAL A 1 81 ? 13.600 -20.081 -5.319 1.00 63.47 81 VAL A N 1
ATOM 629 C CA . VAL A 1 81 ? 12.932 -19.883 -4.021 1.00 63.47 81 VAL A CA 1
ATOM 630 C C . VAL A 1 81 ? 13.625 -20.714 -2.944 1.00 63.47 81 VAL A C 1
ATOM 632 O O . VAL A 1 81 ? 13.873 -20.217 -1.848 1.00 63.47 81 VAL A O 1
ATOM 635 N N . HIS A 1 82 ? 14.010 -21.951 -3.272 1.00 69.88 82 HIS A N 1
ATOM 636 C CA . HIS A 1 82 ? 14.776 -22.801 -2.368 1.00 69.88 82 HIS A CA 1
ATOM 637 C C . HIS A 1 82 ? 16.130 -22.171 -2.004 1.00 69.88 82 HIS A C 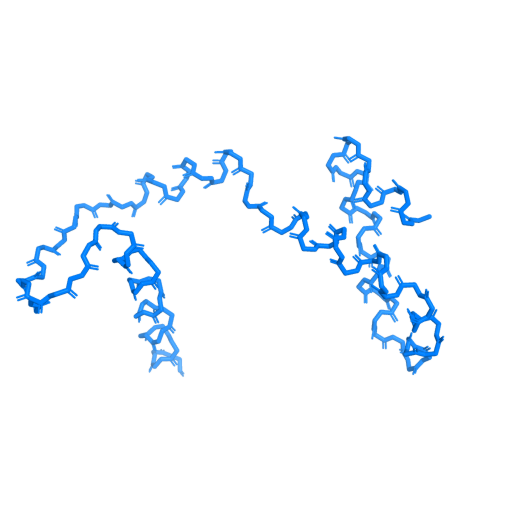1
ATOM 639 O O . HIS A 1 82 ? 16.448 -22.059 -0.823 1.00 69.88 82 HIS A O 1
ATOM 645 N N . LYS A 1 83 ? 16.885 -21.663 -2.988 1.00 67.00 83 LYS A N 1
ATOM 646 C CA . LYS A 1 83 ? 18.166 -20.968 -2.771 1.00 67.00 83 LYS A CA 1
ATOM 647 C C . LYS A 1 83 ? 18.007 -19.724 -1.894 1.00 67.00 83 LYS A C 1
ATOM 649 O O . LYS A 1 83 ? 18.795 -19.536 -0.971 1.00 67.00 83 LYS A O 1
ATOM 654 N N . MET A 1 84 ? 16.965 -18.920 -2.118 1.00 74.50 84 MET A N 1
ATOM 655 C CA . MET A 1 84 ? 16.681 -17.737 -1.297 1.00 74.50 84 MET A CA 1
ATOM 656 C C . MET A 1 84 ? 16.354 -18.115 0.157 1.00 74.50 84 MET A C 1
ATOM 658 O O . MET A 1 84 ? 16.873 -17.507 1.090 1.00 74.50 84 MET A O 1
ATOM 662 N N . LEU A 1 85 ? 15.533 -19.149 0.372 1.00 74.12 85 LEU A N 1
ATOM 663 C CA . LEU A 1 85 ? 15.198 -19.628 1.718 1.00 74.12 85 LEU A CA 1
ATOM 664 C C . LEU A 1 85 ? 16.424 -20.190 2.452 1.00 74.12 85 LEU A C 1
ATOM 666 O O . LEU A 1 85 ? 16.598 -19.921 3.642 1.00 74.12 85 LEU A O 1
ATOM 670 N N . VAL A 1 86 ? 17.294 -20.918 1.746 1.00 73.56 86 VAL A N 1
ATOM 671 C CA . VAL A 1 86 ? 18.563 -21.422 2.292 1.00 73.56 86 VAL A CA 1
ATOM 672 C C . VAL A 1 86 ? 19.488 -20.263 2.667 1.00 73.56 86 VAL A C 1
ATOM 674 O O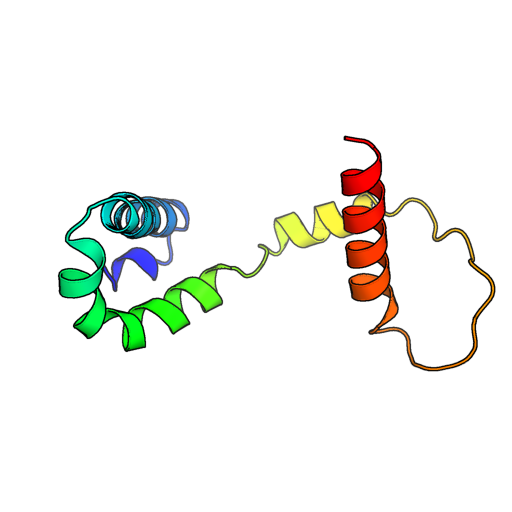 . VAL A 1 86 ? 19.984 -20.232 3.792 1.00 73.56 86 VAL A O 1
ATOM 677 N N . TYR A 1 87 ? 19.650 -19.263 1.795 1.00 72.00 87 TYR A N 1
ATOM 678 C CA . TYR A 1 87 ? 20.460 -18.073 2.075 1.00 72.00 87 TYR A CA 1
ATOM 679 C C . TYR A 1 87 ? 19.969 -17.318 3.318 1.00 72.00 87 TYR A C 1
ATOM 681 O O . TYR A 1 87 ? 20.758 -17.005 4.209 1.00 72.00 87 TYR A O 1
ATOM 689 N N . LEU A 1 88 ? 18.659 -17.072 3.425 1.00 69.56 88 LEU A N 1
ATOM 690 C CA . LEU A 1 88 ? 18.064 -16.386 4.577 1.00 69.56 88 LEU A CA 1
ATOM 691 C C . LEU A 1 88 ? 18.206 -17.196 5.876 1.00 69.56 88 LEU A C 1
ATOM 693 O O . LEU A 1 88 ? 18.420 -16.616 6.942 1.00 69.56 88 LEU A O 1
ATOM 697 N N . SER A 1 89 ? 18.117 -18.526 5.797 1.00 73.38 89 SER A N 1
ATOM 698 C CA . SER A 1 89 ? 18.339 -19.422 6.937 1.00 73.38 89 SER A CA 1
ATOM 699 C C . SER A 1 89 ? 19.793 -19.387 7.416 1.00 73.38 89 SER A C 1
ATOM 701 O O . SER A 1 89 ? 20.048 -19.272 8.614 1.00 73.38 89 SER A O 1
ATOM 703 N N . GLU A 1 90 ? 20.754 -19.441 6.495 1.00 69.69 90 GLU A N 1
ATOM 704 C CA . GLU A 1 90 ? 22.182 -19.386 6.821 1.00 69.69 90 GLU A CA 1
ATOM 705 C C . GLU A 1 90 ? 22.600 -18.005 7.340 1.00 69.69 90 GLU A C 1
ATOM 707 O O . GLU A 1 90 ? 23.339 -17.918 8.321 1.00 69.69 90 GLU A O 1
ATOM 712 N N . LYS A 1 91 ? 22.056 -16.913 6.782 1.00 70.44 91 LYS A N 1
ATOM 713 C CA . LYS A 1 91 ? 22.280 -15.563 7.323 1.00 70.44 91 LYS A CA 1
ATOM 714 C C . LYS A 1 91 ? 21.758 -15.413 8.750 1.00 70.44 91 LYS A C 1
ATOM 716 O O . LYS A 1 91 ? 22.413 -14.764 9.557 1.00 70.44 91 LYS A O 1
ATOM 721 N N . ARG A 1 92 ? 20.613 -16.025 9.070 1.00 70.75 92 ARG A N 1
ATOM 722 C CA . ARG A 1 92 ? 20.030 -15.978 10.419 1.00 70.75 92 ARG A CA 1
ATOM 723 C C . ARG A 1 92 ? 20.880 -16.724 11.453 1.00 70.75 92 ARG A C 1
ATOM 725 O O . ARG A 1 92 ? 20.879 -16.327 12.603 1.00 70.75 92 ARG A O 1
ATOM 732 N N . LYS A 1 93 ? 21.597 -17.786 11.067 1.00 61.81 93 LYS A N 1
ATOM 733 C CA . LYS A 1 93 ? 22.486 -18.534 11.980 1.00 61.81 93 LYS A CA 1
ATOM 734 C C . LYS A 1 93 ? 23.822 -17.839 12.256 1.00 61.81 93 LYS A C 1
ATOM 736 O O . LYS A 1 93 ? 24.522 -18.232 13.181 1.00 61.81 93 LYS A O 1
ATOM 741 N N . ARG A 1 94 ? 24.216 -16.884 11.408 1.00 61.81 94 ARG A N 1
ATOM 742 C CA . ARG A 1 94 ? 25.478 -16.136 11.533 1.00 61.81 94 ARG A CA 1
ATOM 743 C C . ARG A 1 94 ? 25.329 -14.820 12.310 1.00 61.81 94 ARG A C 1
ATOM 745 O O . ARG A 1 94 ? 26.325 -14.118 12.469 1.00 61.81 94 ARG A O 1
ATOM 752 N N . GLN A 1 95 ? 24.118 -14.496 12.760 1.00 48.44 95 GLN A N 1
ATOM 753 C CA . GLN A 1 95 ? 23.837 -13.489 13.788 1.00 48.44 95 GLN A CA 1
ATOM 754 C C . GLN A 1 95 ? 23.527 -14.191 15.105 1.00 48.44 95 GLN A C 1
ATOM 756 O O . GLN A 1 95 ? 23.902 -13.621 16.149 1.00 48.44 95 GLN A O 1
#

Secondary structure (DSSP, 8-state):
-TTGGG-SSHHHHHHHHHHHHHHHTSTTHHHHHTTTHHHHHHHHHHHTSPPHHHHHHHHHT----------S---TTHHHHHHHHHHHHHHHHT-